Protein AF-F9Q516-F1 (afdb_monomer_lite)

Organism: NCBI:txid1035190

Foldseek 3Di:
DPVVVVVVVVVVVVVVVVLLVVLVVLVVPDPDLVRSLVVLVVCCPDPDPPSVVSSVVSNVSNVVVVVVVPDPPPDD

Radius of gyration: 15.74 Å; chains: 1; bounding box: 32×40×35 Å

pLDDT: mean 85.33, std 12.67, range [42.69, 95.0]

Structure (mmCIF, N/CA/C/O backbone):
data_AF-F9Q516-F1
#
_entry.id   AF-F9Q516-F1
#
loop_
_atom_site.group_PDB
_atom_site.id
_atom_site.type_symbol
_atom_site.label_atom_id
_atom_site.label_alt_id
_atom_site.label_comp_id
_atom_site.label_asym_id
_atom_site.label_entity_id
_atom_site.label_seq_id
_atom_site.pdbx_PDB_ins_code
_atom_site.Cartn_x
_atom_site.Cartn_y
_atom_site.Cartn_z
_atom_site.occupancy
_atom_site.B_iso_or_equiv
_atom_site.auth_seq_id
_atom_site.auth_comp_id
_atom_site.auth_asym_id
_atom_site.auth_atom_id
_atom_site.pdbx_PDB_model_num
ATOM 1 N N . MET A 1 1 ? 17.979 26.924 -16.228 1.00 64.56 1 MET A N 1
ATOM 2 C CA . MET A 1 1 ? 17.039 25.927 -15.669 1.00 64.56 1 MET A CA 1
ATOM 3 C C . MET A 1 1 ? 17.572 24.556 -16.049 1.00 64.56 1 MET A C 1
ATOM 5 O O . MET A 1 1 ? 17.936 24.389 -17.202 1.00 64.56 1 MET A O 1
ATOM 9 N N . ASN A 1 2 ? 17.768 23.635 -15.103 1.00 81.81 2 ASN A N 1
ATOM 10 C CA . ASN A 1 2 ? 18.358 22.329 -15.418 1.00 81.81 2 ASN A CA 1
ATOM 11 C C . ASN A 1 2 ? 17.237 21.366 -15.832 1.00 81.81 2 ASN A C 1
ATOM 13 O O . ASN A 1 2 ? 16.583 20.792 -14.965 1.00 81.81 2 ASN A O 1
ATOM 17 N N . GLU A 1 3 ? 16.997 21.223 -17.135 1.00 82.06 3 GLU A N 1
ATOM 18 C CA . GLU A 1 3 ? 15.902 20.417 -17.706 1.00 82.06 3 GLU A CA 1
ATOM 19 C C . GLU A 1 3 ? 15.879 18.981 -17.162 1.00 82.06 3 GLU A C 1
ATOM 21 O O . GLU A 1 3 ? 14.821 18.446 -16.849 1.00 82.06 3 GLU A O 1
ATOM 26 N N . LYS A 1 4 ? 17.056 18.381 -16.924 1.00 84.56 4 LYS A N 1
ATOM 27 C CA . LYS A 1 4 ? 17.170 17.053 -16.298 1.00 84.56 4 LYS A CA 1
ATOM 28 C C . LYS A 1 4 ? 16.565 17.008 -14.897 1.00 84.56 4 LYS A C 1
ATOM 30 O O . LYS A 1 4 ? 15.900 16.042 -14.547 1.00 84.56 4 LYS A O 1
ATOM 35 N N . LYS A 1 5 ? 16.797 18.051 -14.095 1.00 85.62 5 LYS A N 1
ATOM 36 C CA . LYS A 1 5 ? 16.228 18.147 -12.746 1.00 85.62 5 LYS A CA 1
ATOM 37 C C . LYS A 1 5 ? 14.707 18.261 -12.828 1.00 85.62 5 LYS A C 1
ATOM 39 O O . LYS A 1 5 ? 14.013 17.531 -12.140 1.00 85.62 5 LYS A O 1
ATOM 44 N N . GLN A 1 6 ? 14.214 19.104 -13.730 1.00 87.12 6 GLN A N 1
ATOM 45 C CA . GLN A 1 6 ? 12.784 19.323 -13.925 1.00 87.12 6 GLN A CA 1
ATOM 46 C C . GLN A 1 6 ? 12.047 18.055 -14.380 1.00 87.12 6 GLN A C 1
ATOM 48 O O . GLN A 1 6 ? 10.982 17.739 -13.860 1.00 87.12 6 GLN A O 1
ATOM 53 N N . ASN A 1 7 ? 12.646 17.293 -15.297 1.00 90.31 7 ASN A N 1
ATOM 54 C CA . ASN A 1 7 ? 12.095 16.018 -15.752 1.00 90.31 7 ASN A CA 1
ATOM 55 C C . ASN A 1 7 ? 12.082 14.972 -14.631 1.00 90.31 7 ASN A C 1
ATOM 57 O O . ASN A 1 7 ? 11.098 14.254 -14.480 1.00 90.31 7 ASN A O 1
ATOM 61 N N . ASN A 1 8 ? 13.142 14.902 -13.820 1.00 92.44 8 ASN A N 1
ATOM 62 C CA . ASN A 1 8 ? 13.185 13.999 -12.670 1.00 92.44 8 ASN A CA 1
ATOM 63 C C . ASN A 1 8 ? 12.129 14.364 -11.618 1.00 92.44 8 ASN A C 1
ATOM 65 O O . ASN A 1 8 ? 11.492 13.468 -11.068 1.00 92.44 8 ASN A O 1
ATOM 69 N N . ASP A 1 9 ? 11.927 15.658 -11.365 1.00 93.12 9 ASP A N 1
ATOM 70 C CA . ASP A 1 9 ? 10.904 16.147 -10.440 1.00 93.12 9 ASP A CA 1
ATOM 71 C C . ASP A 1 9 ? 9.490 15.786 -10.944 1.00 93.12 9 ASP A C 1
ATOM 73 O O . ASP A 1 9 ? 8.670 15.301 -10.167 1.00 93.12 9 ASP A O 1
ATOM 77 N N . LEU A 1 10 ? 9.232 15.906 -12.254 1.00 94.00 10 LEU A N 1
ATOM 78 C CA . LEU A 1 10 ? 7.964 15.489 -12.869 1.00 94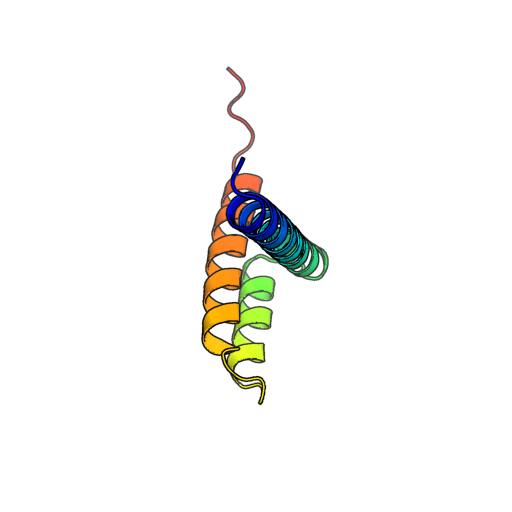.00 10 LEU A CA 1
ATOM 79 C C . LEU A 1 10 ? 7.746 13.969 -12.793 1.00 94.00 10 LEU A C 1
ATOM 81 O O . LEU A 1 10 ? 6.662 13.512 -12.437 1.00 94.00 10 LEU A O 1
ATOM 85 N N . ILE A 1 11 ? 8.771 13.170 -13.108 1.00 93.81 11 ILE A N 1
ATOM 86 C CA . ILE A 1 11 ? 8.700 11.702 -13.003 1.00 93.81 11 ILE A CA 1
ATOM 87 C C . ILE A 1 11 ? 8.399 11.292 -11.560 1.00 93.81 11 ILE A C 1
ATOM 89 O O . ILE A 1 11 ? 7.568 10.414 -11.328 1.00 93.81 11 ILE A O 1
ATOM 93 N N . LYS A 1 12 ? 9.043 11.946 -10.588 1.00 94.19 12 LYS A N 1
ATOM 94 C CA . LYS A 1 12 ? 8.786 11.723 -9.167 1.00 94.19 12 LYS A CA 1
ATOM 95 C C . LYS A 1 12 ? 7.320 11.993 -8.818 1.00 94.19 12 LYS A C 1
ATOM 97 O O . LYS A 1 12 ? 6.699 11.131 -8.205 1.00 94.19 12 LYS A O 1
ATOM 102 N N . GLU A 1 13 ? 6.763 13.128 -9.235 1.00 95.00 13 GLU A N 1
ATOM 103 C CA . GLU A 1 13 ? 5.359 13.474 -8.971 1.00 95.00 13 GLU A CA 1
ATOM 104 C C . GLU A 1 13 ? 4.387 12.443 -9.567 1.00 95.00 13 GLU A C 1
ATOM 106 O O . GLU A 1 13 ? 3.441 12.017 -8.902 1.00 95.00 13 GLU A O 1
ATOM 111 N N . ILE A 1 14 ? 4.644 11.987 -10.799 1.00 94.62 14 ILE A N 1
ATOM 112 C CA . ILE A 1 14 ? 3.836 10.950 -11.459 1.00 94.62 14 ILE A CA 1
ATOM 113 C C . ILE A 1 14 ? 3.846 9.654 -10.640 1.00 94.62 14 ILE A C 1
ATOM 115 O O . ILE A 1 14 ? 2.788 9.062 -10.412 1.00 94.62 14 ILE A O 1
ATOM 119 N N . ILE A 1 15 ? 5.025 9.221 -10.183 1.00 93.00 15 ILE A N 1
ATOM 120 C CA . ILE A 1 15 ? 5.175 8.003 -9.377 1.00 93.00 15 ILE A CA 1
ATOM 121 C C . ILE A 1 15 ? 4.472 8.157 -8.026 1.00 93.00 15 ILE A C 1
ATOM 123 O O . ILE A 1 15 ? 3.739 7.255 -7.625 1.00 93.00 15 ILE A O 1
ATOM 127 N N . GLU A 1 16 ? 4.658 9.286 -7.338 1.00 93.44 16 GLU A N 1
ATOM 128 C CA . GLU A 1 16 ? 4.015 9.555 -6.048 1.00 93.44 16 GLU A CA 1
ATOM 129 C C . GLU A 1 16 ? 2.488 9.539 -6.186 1.00 93.44 16 GLU A C 1
ATOM 131 O O . GLU A 1 16 ? 1.813 8.841 -5.432 1.00 93.44 16 GLU A O 1
ATOM 136 N N . LYS A 1 17 ? 1.930 10.203 -7.204 1.00 94.88 17 LYS A N 1
ATOM 137 C CA . LYS A 1 17 ? 0.482 10.208 -7.451 1.00 94.88 17 LYS A CA 1
ATOM 138 C C . LYS A 1 17 ? -0.064 8.819 -7.777 1.00 94.88 17 LYS A C 1
ATOM 140 O O . LYS A 1 17 ? -1.120 8.442 -7.278 1.00 94.88 17 LYS A O 1
ATOM 145 N N . HIS A 1 18 ? 0.643 8.048 -8.601 1.00 94.31 18 HIS A N 1
ATOM 146 C CA . HIS A 1 18 ? 0.238 6.680 -8.918 1.00 94.31 18 HIS A CA 1
ATOM 147 C C . HIS A 1 18 ? 0.261 5.776 -7.678 1.00 94.31 18 HIS A C 1
ATOM 149 O O . HIS A 1 18 ? -0.651 4.977 -7.476 1.00 94.31 18 HIS A O 1
ATOM 155 N N . PHE A 1 19 ? 1.273 5.935 -6.823 1.00 92.75 19 PHE A N 1
ATOM 156 C CA . PHE A 1 19 ? 1.368 5.200 -5.568 1.00 92.75 19 PHE A CA 1
ATOM 157 C C . PHE A 1 19 ? 0.217 5.539 -4.613 1.00 92.75 19 PHE A C 1
ATOM 159 O O . PHE A 1 19 ? -0.379 4.633 -4.036 1.00 92.75 19 PHE A O 1
ATOM 166 N N . GLU A 1 20 ? -0.130 6.819 -4.472 1.00 92.44 20 GLU A N 1
ATOM 167 C CA . GLU A 1 20 ? -1.259 7.238 -3.637 1.00 92.44 20 GLU A CA 1
ATOM 168 C C . GLU A 1 20 ? -2.595 6.691 -4.160 1.00 92.44 20 GLU A C 1
ATOM 170 O O . GLU A 1 20 ? -3.364 6.130 -3.381 1.00 92.44 20 GLU A O 1
ATOM 175 N N . ASN A 1 21 ? -2.826 6.741 -5.476 1.00 93.88 21 ASN A N 1
ATOM 176 C CA . ASN A 1 21 ? -4.019 6.150 -6.089 1.00 93.88 21 ASN A CA 1
ATOM 177 C C . ASN A 1 21 ? -4.119 4.645 -5.808 1.00 93.88 21 ASN A C 1
ATOM 179 O O . ASN A 1 21 ? -5.190 4.150 -5.490 1.00 93.88 21 ASN A O 1
ATOM 183 N N . MET A 1 22 ? -3.001 3.919 -5.864 1.00 92.56 22 MET A N 1
ATOM 184 C CA . MET A 1 22 ? -2.975 2.486 -5.564 1.00 92.56 22 MET A CA 1
ATOM 185 C C . MET A 1 22 ? -3.336 2.188 -4.099 1.00 92.56 22 MET A C 1
ATOM 187 O O . MET A 1 22 ? -3.987 1.183 -3.823 1.00 92.56 22 MET A O 1
ATOM 191 N N . VAL A 1 23 ? -2.943 3.044 -3.148 1.00 93.00 23 VAL A N 1
ATOM 192 C CA . VAL A 1 23 ? -3.368 2.920 -1.740 1.00 93.00 23 VAL A CA 1
ATOM 193 C C . VAL A 1 23 ? -4.878 3.102 -1.616 1.00 93.00 23 VAL A C 1
ATOM 195 O O . VAL A 1 23 ? -5.531 2.339 -0.901 1.00 93.00 23 VAL A O 1
ATOM 198 N N . ASP A 1 24 ? -5.422 4.097 -2.311 1.00 91.75 24 ASP A N 1
ATOM 199 C CA . ASP A 1 24 ? -6.850 4.402 -2.285 1.00 91.75 24 ASP A CA 1
ATOM 200 C C . ASP A 1 24 ? -7.671 3.299 -2.969 1.00 91.75 24 ASP A C 1
ATOM 202 O O . ASP A 1 24 ? -8.690 2.879 -2.423 1.00 91.75 24 ASP A O 1
ATOM 206 N N . ASP A 1 25 ? -7.187 2.746 -4.085 1.00 93.25 25 ASP A N 1
ATOM 207 C CA . ASP A 1 25 ? -7.801 1.611 -4.779 1.00 93.25 25 ASP A CA 1
ATOM 208 C C . ASP A 1 25 ? -7.839 0.366 -3.888 1.00 93.25 25 ASP A C 1
ATOM 210 O O . ASP A 1 25 ? -8.875 -0.292 -3.794 1.00 93.25 25 ASP A O 1
ATOM 214 N N . VAL A 1 26 ? -6.740 0.050 -3.192 1.00 92.38 26 VAL A N 1
ATOM 215 C CA . VAL A 1 26 ? -6.710 -1.079 -2.249 1.00 92.38 26 VAL A CA 1
ATOM 216 C C . VAL A 1 26 ? -7.739 -0.874 -1.141 1.00 92.38 26 VAL A C 1
ATOM 218 O O . VAL A 1 26 ? -8.502 -1.789 -0.850 1.00 92.38 26 VAL A O 1
ATOM 221 N N . LEU A 1 27 ? -7.801 0.325 -0.554 1.00 91.06 27 LEU A N 1
ATOM 222 C CA . LEU A 1 27 ? -8.789 0.642 0.478 1.00 91.06 27 LEU A CA 1
ATOM 223 C C . LEU A 1 27 ? -10.229 0.563 -0.050 1.00 91.06 27 LEU A C 1
ATOM 225 O O . LEU A 1 27 ? -11.099 0.090 0.673 1.00 91.06 27 LEU A O 1
ATOM 229 N N . ALA A 1 28 ? -10.483 0.979 -1.293 1.00 92.75 28 ALA A N 1
ATOM 230 C CA . ALA A 1 28 ? -11.809 0.947 -1.910 1.00 92.75 28 ALA A CA 1
ATOM 231 C C . ALA A 1 28 ? -12.316 -0.475 -2.214 1.00 92.75 28 ALA A C 1
ATOM 233 O O . ALA A 1 28 ? -13.525 -0.692 -2.256 1.00 92.75 28 ALA A O 1
ATOM 234 N N . HIS A 1 29 ? -11.411 -1.439 -2.407 1.00 93.75 29 HIS A N 1
ATOM 235 C CA . HIS A 1 29 ? -11.737 -2.836 -2.721 1.00 93.75 29 HIS A CA 1
ATOM 236 C C . HIS A 1 29 ? -11.631 -3.775 -1.510 1.00 93.75 29 HIS A C 1
ATOM 238 O O . HIS A 1 29 ? -11.582 -4.992 -1.677 1.00 93.75 29 HIS A O 1
ATOM 244 N N . THR A 1 30 ? -11.571 -3.229 -0.294 1.00 91.06 30 THR A N 1
ATOM 245 C CA . THR A 1 30 ? -11.482 -4.002 0.954 1.00 91.06 30 THR A CA 1
ATOM 246 C C . THR A 1 30 ? -12.488 -3.461 1.960 1.00 91.06 30 THR A C 1
ATOM 248 O O . THR A 1 30 ? -12.671 -2.249 2.061 1.00 91.06 30 THR A O 1
ATOM 251 N N . GLU A 1 31 ? -13.139 -4.332 2.725 1.00 88.19 31 GLU A N 1
ATOM 252 C CA . GLU A 1 31 ? -14.142 -3.921 3.712 1.00 88.19 31 GLU A CA 1
ATOM 253 C C . GLU A 1 31 ? -13.490 -3.383 4.987 1.00 88.19 31 GLU A C 1
ATOM 255 O O . GLU A 1 31 ? -14.033 -2.512 5.671 1.00 88.19 31 GLU A O 1
ATOM 260 N N . THR A 1 32 ? -12.307 -3.901 5.332 1.00 91.12 32 THR A N 1
ATOM 261 C CA . THR A 1 32 ? -11.606 -3.512 6.556 1.00 91.12 32 THR A CA 1
ATOM 262 C C . THR A 1 32 ? -10.133 -3.207 6.327 1.00 91.12 32 THR A C 1
ATOM 264 O O . THR A 1 32 ? -9.457 -3.784 5.481 1.00 91.12 32 THR A O 1
ATOM 267 N N . TYR A 1 33 ? -9.580 -2.364 7.200 1.00 88.75 33 TYR A N 1
ATOM 268 C CA . TYR A 1 33 ? -8.138 -2.112 7.258 1.00 88.75 33 TYR A CA 1
ATOM 269 C C . TYR A 1 33 ? -7.303 -3.401 7.393 1.00 88.75 33 TYR A C 1
ATOM 271 O O . TYR A 1 33 ? -6.218 -3.498 6.822 1.00 88.75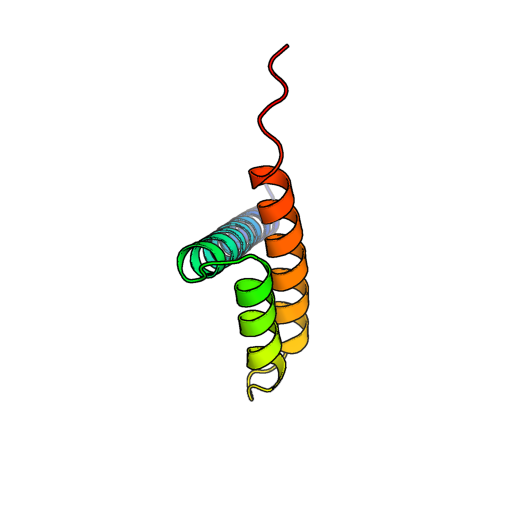 33 TYR A O 1
ATOM 279 N N . TYR A 1 34 ? -7.785 -4.390 8.152 1.00 90.62 34 TYR A N 1
ATOM 280 C CA . TYR A 1 34 ? -7.066 -5.654 8.327 1.00 90.62 34 TYR A CA 1
ATOM 281 C C . TYR A 1 34 ? -7.093 -6.506 7.059 1.00 90.62 34 TYR A C 1
ATOM 283 O O . TYR A 1 34 ? -6.089 -7.139 6.740 1.00 90.62 34 TYR A O 1
ATOM 291 N N . GLU A 1 35 ? -8.196 -6.473 6.315 1.00 92.44 35 GLU A N 1
ATOM 292 C CA . GLU A 1 35 ? -8.310 -7.119 5.009 1.00 92.44 35 GLU A CA 1
ATOM 293 C C . GLU A 1 35 ? -7.374 -6.473 3.982 1.00 92.44 35 GLU A C 1
ATOM 295 O O . GLU A 1 35 ? -6.626 -7.189 3.318 1.00 92.44 35 GLU A O 1
ATOM 300 N N . ALA A 1 36 ? -7.301 -5.138 3.938 1.00 92.69 36 ALA A N 1
ATOM 301 C CA . ALA A 1 36 ? -6.337 -4.420 3.102 1.00 92.69 36 ALA A CA 1
ATOM 302 C C . ALA A 1 36 ? -4.891 -4.844 3.385 1.00 92.69 36 ALA A C 1
ATOM 304 O O . ALA A 1 36 ? -4.119 -5.132 2.468 1.00 92.69 36 ALA A O 1
ATOM 305 N N . LEU A 1 37 ? -4.512 -4.942 4.663 1.00 92.19 37 LEU A N 1
ATOM 306 C CA . LEU A 1 37 ? -3.185 -5.429 5.036 1.00 92.19 37 LEU A CA 1
ATOM 307 C C . LEU A 1 37 ? -2.971 -6.905 4.689 1.00 92.19 37 LEU A C 1
ATOM 309 O O . LEU A 1 37 ? -1.868 -7.274 4.286 1.00 92.19 37 LEU A O 1
ATOM 313 N N . GLY A 1 38 ? -3.998 -7.741 4.841 1.00 91.19 38 GLY A N 1
ATOM 314 C CA . GLY A 1 38 ? -3.960 -9.151 4.461 1.00 91.19 38 GLY A CA 1
ATOM 315 C C . GLY A 1 38 ? -3.730 -9.332 2.960 1.00 91.19 38 GLY A C 1
ATOM 316 O O . GLY A 1 38 ? -2.840 -10.088 2.565 1.00 91.19 38 GLY A O 1
ATOM 317 N N . ALA A 1 39 ? -4.449 -8.570 2.130 1.00 90.62 39 ALA A N 1
ATOM 318 C CA . ALA A 1 39 ? -4.291 -8.564 0.679 1.00 90.62 39 ALA A CA 1
ATOM 319 C C . ALA A 1 39 ? -2.858 -8.173 0.278 1.00 90.62 39 ALA A C 1
ATOM 321 O O . ALA A 1 39 ? -2.195 -8.920 -0.443 1.00 90.62 39 ALA A O 1
ATOM 322 N N . ILE A 1 40 ? -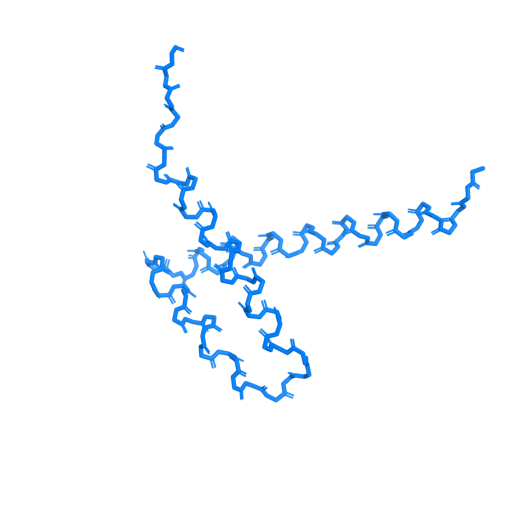2.321 -7.080 0.835 1.00 91.88 40 ILE A N 1
ATOM 323 C CA . ILE A 1 40 ? -0.926 -6.662 0.603 1.00 91.88 40 ILE A CA 1
ATOM 324 C C . ILE A 1 40 ? 0.098 -7.671 1.155 1.00 91.88 40 ILE A C 1
ATOM 326 O O . ILE A 1 40 ? 1.182 -7.842 0.598 1.00 91.88 40 ILE A O 1
ATOM 330 N N . GLY A 1 41 ? -0.218 -8.372 2.241 1.00 87.12 41 GLY A N 1
ATOM 331 C CA . GLY A 1 41 ? 0.616 -9.455 2.758 1.00 87.12 41 GLY A CA 1
ATOM 332 C C . GLY A 1 41 ? 0.703 -10.633 1.786 1.00 87.12 41 GLY A C 1
ATOM 333 O O . GLY A 1 41 ? 1.792 -11.152 1.549 1.00 87.12 41 GLY A O 1
ATOM 334 N N . SER A 1 42 ? -0.427 -11.016 1.187 1.00 85.69 42 SER A N 1
ATOM 335 C CA . SER A 1 42 ? -0.523 -12.173 0.288 1.00 85.69 42 SER A CA 1
ATOM 336 C C . SER A 1 42 ? 0.282 -12.010 -1.007 1.00 85.69 42 SER A C 1
ATOM 338 O O . SER A 1 42 ? 0.861 -12.975 -1.505 1.00 85.69 42 SER A O 1
ATOM 340 N N . ILE A 1 43 ? 0.417 -10.779 -1.509 1.00 85.44 43 ILE A N 1
ATOM 341 C CA . ILE A 1 43 ? 1.162 -10.485 -2.743 1.00 85.44 43 ILE A CA 1
ATOM 342 C C . ILE A 1 43 ? 2.687 -10.481 -2.556 1.00 85.44 43 ILE A C 1
ATOM 344 O O . ILE A 1 43 ? 3.411 -10.515 -3.547 1.00 85.44 43 ILE A O 1
ATOM 348 N N . LYS A 1 44 ? 3.208 -10.506 -1.316 1.00 77.81 44 LYS A N 1
ATOM 349 C CA . LYS A 1 44 ? 4.663 -10.583 -1.049 1.00 77.81 44 LYS A CA 1
ATOM 350 C C . LYS A 1 44 ? 5.328 -11.838 -1.619 1.00 77.81 44 LYS A C 1
ATOM 352 O O . LYS A 1 44 ? 6.536 -11.827 -1.829 1.00 77.81 44 LYS A O 1
ATOM 357 N N . GLY A 1 45 ? 4.559 -12.903 -1.846 1.00 75.62 45 GLY A N 1
ATOM 358 C CA . GLY A 1 45 ? 5.042 -14.159 -2.421 1.00 75.62 45 GLY A CA 1
ATOM 359 C C . GLY A 1 45 ? 4.994 -14.226 -3.949 1.00 75.62 45 GLY A C 1
ATOM 360 O O . GLY A 1 45 ? 5.267 -15.289 -4.500 1.00 75.62 45 GLY A O 1
ATOM 361 N N . CYS A 1 46 ? 4.608 -13.154 -4.651 1.00 83.31 46 CYS A N 1
ATOM 362 C CA . CYS A 1 46 ? 4.537 -13.193 -6.110 1.00 83.31 46 CYS A CA 1
ATOM 363 C C . CYS A 1 46 ? 5.935 -13.095 -6.751 1.00 83.31 46 CYS A C 1
ATOM 365 O O . CYS A 1 46 ? 6.855 -12.494 -6.199 1.00 83.31 46 CYS A O 1
ATOM 367 N N . ASN A 1 47 ? 6.092 -13.652 -7.956 1.00 84.75 47 ASN A N 1
ATOM 368 C CA . ASN A 1 47 ? 7.370 -13.696 -8.685 1.00 84.75 47 ASN A CA 1
ATOM 369 C C . ASN A 1 47 ? 7.771 -12.353 -9.332 1.00 84.75 47 ASN A C 1
ATOM 371 O O . ASN A 1 47 ? 8.498 -12.331 -10.325 1.00 84.75 47 ASN A O 1
ATOM 375 N N . ILE A 1 48 ? 7.296 -11.226 -8.798 1.00 84.69 48 ILE A N 1
ATOM 376 C CA . ILE A 1 48 ? 7.652 -9.894 -9.287 1.00 84.69 48 ILE A CA 1
ATOM 377 C C . ILE A 1 48 ? 8.882 -9.400 -8.507 1.00 84.69 48 ILE A C 1
ATOM 379 O O . ILE A 1 48 ? 8.849 -9.346 -7.272 1.00 84.69 48 ILE A O 1
ATOM 383 N N . PRO A 1 49 ? 9.975 -9.010 -9.188 1.00 84.50 49 PRO A N 1
ATOM 384 C CA . PRO A 1 49 ? 11.136 -8.430 -8.524 1.00 84.50 49 PRO A CA 1
ATOM 385 C C . PRO A 1 49 ? 10.756 -7.226 -7.655 1.00 84.50 49 PRO A C 1
ATOM 387 O O . PRO A 1 49 ? 9.939 -6.397 -8.042 1.00 84.50 49 PRO A O 1
ATOM 390 N N . HIS A 1 50 ? 11.375 -7.117 -6.479 1.00 84.50 50 HIS A N 1
ATOM 391 C CA . HIS A 1 50 ? 11.161 -6.021 -5.521 1.00 84.50 50 HIS A CA 1
ATOM 392 C C . HIS A 1 50 ? 9.732 -5.880 -4.961 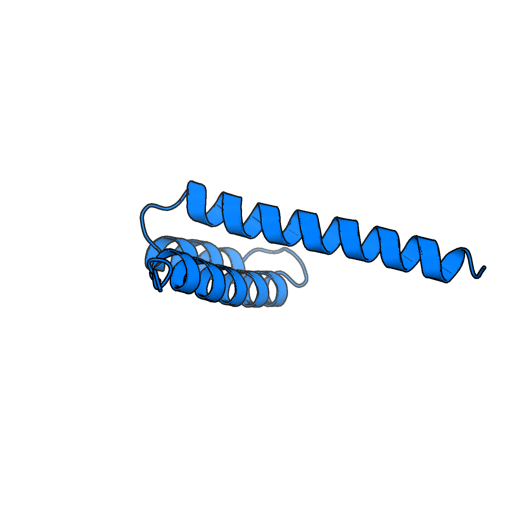1.00 84.50 50 HIS A C 1
ATOM 394 O O . HIS A 1 50 ? 9.458 -4.907 -4.253 1.00 84.50 50 HIS A O 1
ATOM 400 N N . MET A 1 51 ? 8.846 -6.862 -5.174 1.00 86.25 51 MET A N 1
ATOM 401 C CA . MET A 1 51 ? 7.477 -6.814 -4.651 1.00 86.25 51 MET A CA 1
ATOM 402 C C . MET A 1 51 ? 7.417 -6.695 -3.125 1.00 86.25 51 MET A C 1
ATOM 404 O O . MET A 1 51 ? 6.553 -6.006 -2.590 1.00 86.25 51 MET A O 1
ATOM 408 N N . ILE A 1 52 ? 8.366 -7.314 -2.416 1.00 87.44 52 ILE A N 1
ATOM 409 C CA . ILE A 1 52 ? 8.460 -7.239 -0.952 1.00 87.44 52 ILE A CA 1
ATOM 410 C C . ILE A 1 52 ? 8.524 -5.776 -0.487 1.00 87.44 52 ILE A C 1
ATOM 412 O O . ILE A 1 52 ? 7.780 -5.381 0.409 1.00 87.44 52 ILE A O 1
ATOM 416 N N . HIS A 1 53 ? 9.358 -4.956 -1.136 1.00 88.00 53 HIS A N 1
ATOM 417 C CA . HIS A 1 53 ? 9.498 -3.541 -0.793 1.00 88.00 53 HIS A CA 1
ATOM 418 C C . HIS A 1 53 ? 8.237 -2.744 -1.133 1.00 88.00 53 HIS A C 1
ATOM 420 O O . HIS A 1 53 ? 7.815 -1.905 -0.338 1.00 88.00 53 HIS A O 1
ATOM 426 N N . LEU A 1 54 ? 7.614 -3.018 -2.285 1.00 88.44 54 LEU A N 1
ATOM 427 C CA . LEU A 1 54 ? 6.363 -2.366 -2.670 1.00 88.44 54 LEU A CA 1
ATOM 428 C C . LEU A 1 54 ? 5.246 -2.673 -1.661 1.00 88.44 54 LEU A C 1
ATOM 430 O O . LEU A 1 54 ? 4.584 -1.753 -1.184 1.00 88.44 54 LEU A O 1
ATOM 434 N N . ALA A 1 55 ? 5.088 -3.940 -1.279 1.00 88.44 55 ALA A N 1
ATOM 435 C CA . ALA A 1 55 ? 4.101 -4.371 -0.295 1.00 88.44 55 ALA A CA 1
ATOM 436 C C . ALA A 1 55 ? 4.332 -3.721 1.082 1.00 88.44 55 ALA A C 1
ATOM 438 O O . ALA A 1 55 ? 3.385 -3.280 1.732 1.00 88.44 55 ALA A O 1
ATOM 439 N N . ASP A 1 56 ? 5.587 -3.595 1.521 1.00 91.50 56 ASP A N 1
ATOM 440 C CA . ASP A 1 56 ? 5.912 -2.908 2.775 1.00 91.50 56 ASP A CA 1
ATOM 441 C C . ASP A 1 56 ? 5.582 -1.409 2.734 1.00 91.50 56 ASP A C 1
ATOM 443 O O . ASP A 1 56 ? 5.045 -0.863 3.705 1.00 91.50 56 ASP A O 1
ATOM 447 N N . CYS A 1 57 ? 5.880 -0.734 1.620 1.00 92.38 57 CYS A N 1
ATOM 448 C CA . CYS A 1 57 ? 5.530 0.673 1.424 1.00 92.38 57 CYS A CA 1
ATOM 449 C C . CYS A 1 57 ? 4.010 0.875 1.412 1.00 92.38 57 CYS A C 1
ATOM 451 O O . CYS A 1 57 ? 3.507 1.747 2.127 1.00 92.38 57 CYS A O 1
ATOM 453 N N . LEU A 1 58 ? 3.274 0.047 0.664 1.00 91.88 58 LEU A N 1
ATOM 454 C CA . LEU A 1 58 ? 1.812 0.099 0.592 1.00 91.88 58 LEU A CA 1
ATOM 455 C C . LEU A 1 58 ? 1.174 -0.131 1.963 1.00 91.88 58 LEU A C 1
ATOM 457 O O . LEU A 1 58 ? 0.348 0.671 2.391 1.00 91.88 58 LEU A O 1
ATOM 461 N N . GLY A 1 59 ? 1.611 -1.149 2.710 1.00 91.12 59 GLY A N 1
ATOM 462 C CA . GLY A 1 59 ? 1.083 -1.423 4.050 1.00 91.12 59 GLY A CA 1
ATOM 463 C C . GLY A 1 59 ? 1.254 -0.243 5.019 1.00 91.12 59 GLY A C 1
ATOM 464 O O . GLY A 1 59 ? 0.342 0.077 5.786 1.00 91.12 59 GLY A O 1
ATOM 465 N N . LYS A 1 60 ? 2.394 0.461 4.961 1.00 94.06 60 LYS A N 1
ATOM 466 C CA . LYS A 1 60 ? 2.632 1.673 5.768 1.00 94.06 60 LYS A CA 1
ATOM 467 C C . LYS A 1 60 ? 1.714 2.830 5.361 1.00 94.06 60 LYS A C 1
ATOM 469 O O . LYS A 1 60 ? 1.186 3.515 6.240 1.00 94.06 60 LYS A O 1
ATOM 474 N N . ALA A 1 61 ? 1.518 3.045 4.062 1.00 92.00 61 ALA A N 1
ATOM 475 C CA . ALA A 1 61 ? 0.670 4.118 3.547 1.00 92.00 61 ALA A CA 1
ATOM 476 C C . ALA A 1 61 ? -0.819 3.871 3.843 1.00 92.00 61 ALA A C 1
ATOM 478 O O . ALA A 1 61 ? -1.484 4.756 4.384 1.00 92.00 61 ALA A O 1
ATOM 479 N N . ILE A 1 62 ? -1.300 2.642 3.629 1.00 90.81 62 ILE A N 1
ATOM 480 C CA . ILE A 1 62 ? -2.646 2.181 4.005 1.00 90.81 62 ILE A CA 1
ATOM 481 C C . ILE A 1 62 ? -2.896 2.432 5.492 1.00 90.81 62 ILE A C 1
ATOM 483 O O . ILE A 1 62 ? -3.908 3.023 5.862 1.00 90.81 62 ILE A O 1
ATOM 487 N N . ARG A 1 63 ? -1.948 2.060 6.363 1.00 91.00 63 ARG A N 1
ATOM 488 C CA . ARG A 1 63 ? -2.047 2.323 7.807 1.00 91.00 63 ARG A CA 1
ATOM 489 C C . ARG A 1 63 ? -2.186 3.805 8.122 1.00 91.00 63 ARG A C 1
ATOM 491 O O . ARG A 1 63 ? -3.056 4.173 8.909 1.00 91.00 63 ARG A O 1
ATOM 498 N N . LYS 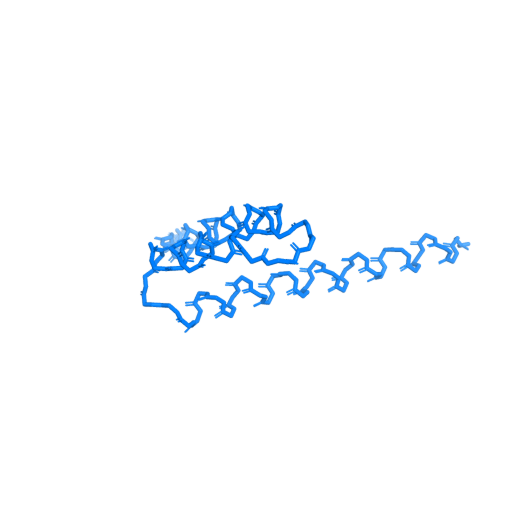A 1 64 ? -1.352 4.652 7.518 1.00 90.81 64 LYS A N 1
ATOM 499 C CA . LYS A 1 64 ? -1.418 6.104 7.718 1.00 90.81 64 LYS A CA 1
ATOM 500 C C . LYS A 1 64 ? -2.776 6.662 7.279 1.00 90.81 64 LYS A C 1
ATOM 502 O O . LYS A 1 64 ? -3.382 7.418 8.034 1.00 90.81 64 LYS A O 1
ATOM 507 N N . ARG A 1 65 ? -3.275 6.260 6.108 1.00 88.88 65 ARG A N 1
ATOM 508 C CA . ARG A 1 65 ? -4.550 6.746 5.567 1.00 88.88 65 ARG A CA 1
ATOM 509 C C . ARG A 1 65 ? -5.757 6.245 6.357 1.00 88.88 65 ARG A C 1
ATOM 511 O O . ARG A 1 65 ? -6.617 7.043 6.715 1.00 88.88 65 ARG A O 1
ATOM 518 N N . ALA A 1 66 ? -5.775 4.970 6.736 1.00 84.56 66 ALA A N 1
ATOM 519 C CA . ALA A 1 66 ? -6.819 4.408 7.592 1.00 84.56 66 ALA A CA 1
ATOM 520 C C . ALA A 1 66 ? -6.873 5.093 8.973 1.00 84.56 66 ALA A C 1
ATOM 522 O O . ALA A 1 66 ? -7.952 5.292 9.528 1.00 84.56 66 ALA A O 1
ATOM 523 N N . MET A 1 67 ? -5.724 5.493 9.533 1.00 85.81 67 MET A N 1
ATOM 524 C CA . MET A 1 67 ? -5.683 6.290 10.767 1.00 85.81 67 MET A CA 1
ATOM 525 C C . MET A 1 67 ? -6.265 7.695 10.572 1.00 85.81 67 MET A C 1
ATOM 527 O O . MET A 1 67 ? -7.014 8.153 11.429 1.00 85.81 67 MET A O 1
ATOM 531 N N . GLN A 1 68 ? -5.976 8.350 9.444 1.00 82.44 68 GLN A N 1
ATOM 532 C CA . GLN A 1 68 ? -6.530 9.668 9.111 1.00 82.44 68 GLN A CA 1
ATOM 533 C C . GLN A 1 68 ? -8.050 9.634 8.894 1.00 82.44 68 GLN A C 1
ATOM 535 O O . GLN A 1 68 ? -8.741 10.557 9.316 1.00 82.44 68 GLN A O 1
ATOM 540 N N . GLN A 1 69 ? -8.586 8.562 8.302 1.00 68.00 69 GLN A N 1
ATOM 541 C CA . GLN A 1 69 ? -10.035 8.366 8.149 1.00 68.00 69 GLN A CA 1
ATOM 542 C C . GLN A 1 69 ? -10.759 8.200 9.497 1.00 68.00 69 GLN A C 1
ATOM 544 O O . GLN A 1 69 ? -11.920 8.580 9.625 1.00 68.00 69 GLN A O 1
ATOM 549 N N . LYS A 1 70 ? -10.086 7.643 10.515 1.00 61.12 70 LYS A N 1
ATOM 550 C CA . LYS A 1 70 ? -10.647 7.440 11.864 1.00 61.12 70 LYS A CA 1
ATOM 551 C C . LYS A 1 70 ? -10.610 8.678 12.753 1.00 61.12 70 LYS A C 1
ATOM 553 O O . LYS A 1 70 ? -11.307 8.699 13.763 1.0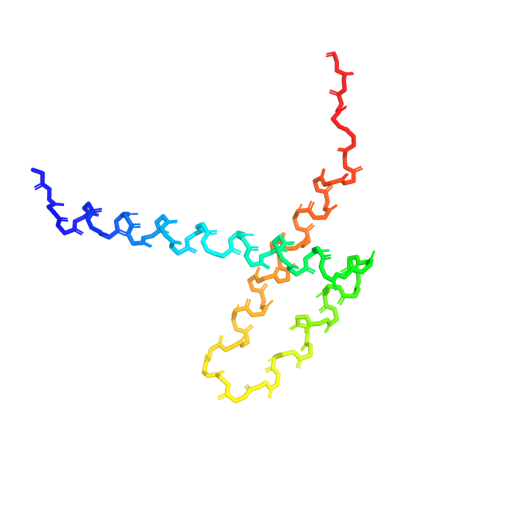0 61.12 70 LYS A O 1
ATOM 558 N N . THR A 1 71 ? -9.809 9.685 12.425 1.00 52.47 71 THR A N 1
ATOM 559 C CA . THR A 1 71 ? -9.877 10.991 13.083 1.00 52.47 71 THR A CA 1
ATOM 560 C C . THR A 1 71 ? -11.040 11.783 12.485 1.00 52.47 71 THR A C 1
ATOM 562 O O . THR A 1 71 ? -10.895 12.284 11.369 1.00 52.47 71 THR A O 1
ATOM 565 N N . PRO A 1 72 ? -12.186 11.948 13.180 1.00 47.59 72 PRO A N 1
ATOM 566 C CA . PRO A 1 72 ? -13.094 13.015 12.805 1.00 47.59 72 PRO A CA 1
ATOM 567 C C . PRO A 1 72 ? -12.289 14.295 12.990 1.00 47.59 72 PRO A C 1
ATOM 569 O O . PRO A 1 72 ? -11.702 14.492 14.056 1.00 47.59 72 PRO A O 1
ATOM 572 N N . ASN A 1 73 ? -12.194 15.118 11.945 1.00 50.12 73 ASN A N 1
ATOM 573 C CA . ASN A 1 73 ? -11.617 16.451 12.053 1.00 50.12 73 ASN A CA 1
ATOM 574 C C . ASN A 1 73 ? -12.084 17.065 13.372 1.00 50.12 73 ASN A C 1
ATOM 576 O O . ASN A 1 73 ? -13.289 17.218 13.595 1.00 50.12 73 ASN A O 1
ATOM 580 N N . HIS A 1 74 ? -11.126 17.330 14.257 1.00 47.28 74 HIS A N 1
ATOM 581 C CA . HIS A 1 74 ? -11.349 18.058 15.487 1.00 47.28 74 HIS A CA 1
ATOM 582 C C . HIS A 1 74 ? -11.885 19.422 15.044 1.00 47.28 74 HIS A C 1
ATOM 584 O O . HIS A 1 74 ? -11.135 20.269 14.565 1.00 47.28 74 HIS A O 1
ATOM 590 N N . LYS A 1 75 ? -13.213 19.569 15.061 1.00 47.25 75 LYS A N 1
ATOM 591 C CA . LYS A 1 75 ? -13.871 20.863 14.950 1.00 47.25 75 LYS A CA 1
ATOM 592 C C . LYS A 1 75 ? -13.452 21.635 16.196 1.00 47.25 75 LYS A C 1
ATOM 594 O O . LYS A 1 75 ? -13.940 21.314 17.276 1.00 47.25 75 LYS A O 1
ATOM 599 N N . ASN A 1 76 ? -12.543 22.589 16.032 1.00 42.69 76 ASN A N 1
ATOM 600 C CA . ASN A 1 76 ? -12.548 23.794 16.851 1.00 42.69 76 ASN A CA 1
ATOM 601 C C . ASN A 1 76 ? -13.286 24.873 16.069 1.00 42.69 76 ASN A C 1
ATOM 603 O O . ASN A 1 76 ? -12.982 25.009 14.861 1.00 42.69 76 ASN A O 1
#

Secondary structure (DSSP, 8-state):
--HHHHHHHHHHHHHHHHHHHHHHHHHHT-SSHHHHHHHHHHGGGSSSTTHHHHHHHHHHHHHHHHHHHHS-----

Sequence (76 aa):
MNEKKQNNDLIKEIIEKHFENMVDDVLAHTETYYEALGAIGSIKGCNIPHMIHLADCLGKAIRKRAMQQKTPNHKN